Protein AF-A0A5R8YT07-F1 (afdb_monomer_lite)

Radius of gyration: 28.32 Å; chains: 1; bounding box: 44×46×81 Å

Structure (mmCIF, N/CA/C/O backbone):
data_AF-A0A5R8YT07-F1
#
_entry.id   AF-A0A5R8YT07-F1
#
loop_
_atom_site.group_PDB
_atom_site.id
_atom_site.type_symbol
_atom_site.label_atom_id
_atom_site.label_alt_id
_atom_site.label_comp_id
_atom_site.label_asym_id
_atom_site.label_entity_id
_atom_site.label_seq_id
_atom_site.pdbx_PDB_ins_code
_atom_site.Cartn_x
_atom_site.Cartn_y
_atom_site.Cartn_z
_atom_site.occupancy
_atom_site.B_iso_or_equiv
_atom_site.auth_seq_id
_atom_site.auth_comp_id
_atom_site.auth_asym_id
_atom_site.auth_atom_id
_atom_site.pdbx_PDB_model_num
ATOM 1 N N . MET A 1 1 ? 8.934 31.280 -68.433 1.00 45.97 1 MET A N 1
ATOM 2 C CA . MET A 1 1 ? 7.999 31.170 -67.292 1.00 45.97 1 MET A CA 1
ATOM 3 C C . MET A 1 1 ? 7.426 29.753 -67.247 1.00 45.97 1 MET A C 1
ATOM 5 O O . MET A 1 1 ? 6.704 29.442 -68.177 1.00 45.97 1 MET A O 1
ATOM 9 N N . ASN A 1 2 ? 7.764 28.898 -66.263 1.00 51.75 2 ASN A N 1
ATOM 10 C CA . ASN A 1 2 ? 6.905 27.753 -65.851 1.00 51.75 2 ASN A CA 1
ATOM 11 C C . ASN A 1 2 ? 7.348 27.011 -64.557 1.00 51.75 2 ASN A C 1
ATOM 13 O O . ASN A 1 2 ? 6.751 26.004 -64.194 1.00 51.75 2 ASN A O 1
ATOM 17 N N . SER A 1 3 ? 8.408 27.438 -63.862 1.00 53.28 3 SER A N 1
ATOM 18 C CA . SER A 1 3 ? 8.990 26.628 -62.773 1.00 53.28 3 SER A CA 1
ATOM 19 C C . SER A 1 3 ? 8.253 26.714 -61.428 1.00 53.28 3 SER A C 1
ATOM 21 O O . SER A 1 3 ? 8.504 25.879 -60.570 1.00 53.28 3 SER A O 1
ATOM 23 N N . SER A 1 4 ? 7.354 27.689 -61.240 1.00 55.44 4 SER A N 1
ATOM 24 C CA . SER A 1 4 ? 6.703 27.948 -59.942 1.00 55.44 4 SER A CA 1
ATOM 25 C C . SER A 1 4 ? 5.553 26.988 -59.614 1.00 55.44 4 SER A C 1
ATOM 27 O O . SER A 1 4 ? 5.303 26.728 -58.452 1.00 55.44 4 SER A O 1
ATOM 29 N N . ASN A 1 5 ? 4.873 26.420 -60.618 1.00 55.97 5 ASN A N 1
ATOM 30 C CA . ASN A 1 5 ? 3.691 25.572 -60.382 1.00 55.97 5 ASN A CA 1
ATOM 31 C C . ASN A 1 5 ? 4.044 24.108 -60.070 1.00 55.97 5 ASN A C 1
ATOM 33 O O . ASN A 1 5 ? 3.209 23.347 -59.586 1.00 55.97 5 ASN A O 1
ATOM 37 N N . LYS A 1 6 ? 5.272 23.688 -60.395 1.00 58.31 6 LYS A N 1
ATOM 38 C CA . LYS A 1 6 ? 5.718 22.301 -60.211 1.00 58.31 6 LYS A CA 1
ATOM 39 C C . LYS A 1 6 ? 6.023 22.015 -58.736 1.00 58.31 6 LYS A C 1
ATOM 41 O O . LYS A 1 6 ? 5.651 20.967 -58.235 1.00 58.31 6 LYS A O 1
ATOM 46 N N . THR A 1 7 ? 6.606 22.990 -58.039 1.00 61.03 7 THR A N 1
ATOM 47 C CA . THR A 1 7 ? 7.023 22.871 -56.635 1.00 61.03 7 THR A CA 1
ATOM 48 C C . THR A 1 7 ? 5.854 22.799 -55.660 1.00 61.03 7 THR A C 1
ATOM 50 O O . THR A 1 7 ? 5.921 22.030 -54.709 1.00 61.03 7 THR A O 1
ATOM 53 N N . ASP A 1 8 ? 4.780 23.553 -55.906 1.00 62.62 8 ASP A N 1
ATOM 54 C CA . ASP A 1 8 ? 3.597 23.551 -55.032 1.00 62.62 8 ASP A CA 1
ATOM 55 C C . ASP A 1 8 ? 2.818 22.234 -55.164 1.00 62.62 8 ASP A C 1
ATOM 57 O O . ASP A 1 8 ? 2.415 21.636 -54.171 1.00 62.62 8 ASP A O 1
ATOM 61 N N . THR A 1 9 ? 2.718 21.713 -56.391 1.00 70.44 9 THR A N 1
ATOM 62 C CA . THR A 1 9 ? 2.085 20.412 -56.665 1.00 70.44 9 THR A CA 1
ATOM 63 C C . THR A 1 9 ? 2.862 19.255 -56.022 1.00 70.44 9 THR A C 1
ATOM 65 O O . THR A 1 9 ? 2.264 18.315 -55.499 1.00 70.44 9 THR A O 1
ATOM 68 N N . ASP A 1 10 ? 4.196 19.325 -56.034 1.00 74.75 10 ASP A N 1
ATOM 69 C CA . ASP A 1 10 ? 5.058 18.323 -55.399 1.00 74.75 10 ASP A CA 1
ATOM 70 C C . ASP A 1 10 ? 4.960 18.383 -53.860 1.00 74.75 10 ASP A C 1
ATOM 72 O O . ASP A 1 10 ? 5.020 17.347 -53.192 1.00 74.75 10 ASP A O 1
ATOM 76 N N . LEU A 1 11 ? 4.751 19.579 -53.290 1.00 76.06 11 LEU A N 1
ATOM 77 C CA . LEU A 1 11 ? 4.548 19.773 -51.853 1.00 76.06 11 LEU A CA 1
ATOM 78 C C . LEU A 1 11 ? 3.216 19.171 -51.381 1.00 76.06 11 LEU A C 1
ATOM 80 O O . LEU A 1 11 ? 3.181 18.472 -50.366 1.00 76.06 11 LEU A O 1
ATOM 84 N N . ASP A 1 12 ? 2.144 19.381 -52.147 1.00 84.81 12 ASP A N 1
ATOM 85 C CA . ASP A 1 12 ? 0.824 18.808 -51.871 1.00 84.81 12 ASP A CA 1
ATOM 86 C C . ASP A 1 12 ? 0.831 17.280 -51.997 1.00 84.81 12 ASP A C 1
ATOM 88 O O . ASP A 1 12 ? 0.221 16.580 -51.184 1.00 84.81 12 ASP A O 1
ATOM 92 N N . ALA A 1 13 ? 1.567 16.741 -52.974 1.00 85.31 13 ALA A N 1
ATOM 93 C CA . ALA A 1 13 ? 1.725 15.301 -53.148 1.00 85.31 13 ALA A CA 1
ATOM 94 C C . ALA A 1 13 ? 2.452 14.652 -51.958 1.00 85.31 13 ALA A C 1
ATOM 96 O O . ALA A 1 13 ? 2.035 13.593 -51.481 1.00 85.31 13 ALA A O 1
ATOM 97 N N . GLU A 1 14 ? 3.503 15.289 -51.438 1.00 86.62 14 GLU A N 1
ATOM 98 C CA . GLU A 1 14 ? 4.238 14.774 -50.279 1.00 86.62 14 GLU A CA 1
ATOM 99 C C . GLU A 1 14 ? 3.435 14.924 -48.977 1.00 86.62 14 GLU A C 1
ATOM 101 O O . GLU A 1 14 ? 3.412 14.008 -48.152 1.00 86.62 14 GLU A O 1
ATOM 106 N N . ALA A 1 15 ? 2.697 16.027 -48.813 1.00 87.50 15 ALA A N 1
ATOM 107 C CA . ALA A 1 15 ? 1.775 16.208 -47.693 1.00 87.50 15 ALA A CA 1
ATOM 108 C C . ALA A 1 15 ? 0.657 15.152 -47.699 1.00 87.50 15 ALA A C 1
ATOM 110 O O . ALA A 1 15 ? 0.378 14.540 -46.664 1.00 87.50 15 ALA A O 1
ATOM 111 N N . ALA A 1 16 ? 0.065 14.877 -48.866 1.00 89.88 16 ALA A N 1
ATOM 112 C CA . ALA A 1 16 ? -0.943 13.835 -49.028 1.00 89.88 16 ALA A CA 1
ATOM 113 C C . ALA A 1 16 ? -0.370 12.448 -48.713 1.00 89.88 16 ALA A C 1
ATOM 115 O O . ALA A 1 16 ? -1.006 11.666 -48.007 1.00 89.88 16 ALA A O 1
ATOM 116 N N . ARG A 1 17 ? 0.855 12.154 -49.168 1.00 86.69 17 ARG A N 1
ATOM 117 C CA . ARG A 1 17 ? 1.517 10.874 -48.894 1.00 86.69 17 ARG A CA 1
ATOM 118 C C . ARG A 1 17 ? 1.801 10.680 -47.409 1.00 86.69 17 ARG A C 1
ATOM 120 O O . ARG A 1 17 ? 1.545 9.599 -46.886 1.00 86.69 17 ARG A O 1
ATOM 127 N N . ARG A 1 18 ? 2.235 11.736 -46.717 1.00 84.00 18 ARG A N 1
ATOM 128 C CA . ARG A 1 18 ? 2.430 11.730 -45.261 1.00 84.00 18 ARG A CA 1
ATOM 129 C C . ARG A 1 18 ? 1.119 11.532 -44.499 1.00 84.00 18 ARG A C 1
ATOM 131 O O . ARG A 1 18 ? 1.099 10.807 -43.510 1.00 84.00 18 ARG A O 1
ATOM 138 N N . ALA A 1 19 ? 0.032 12.154 -44.956 1.00 88.94 19 ALA A N 1
ATOM 139 C CA . ALA A 1 19 ? -1.288 11.973 -44.359 1.00 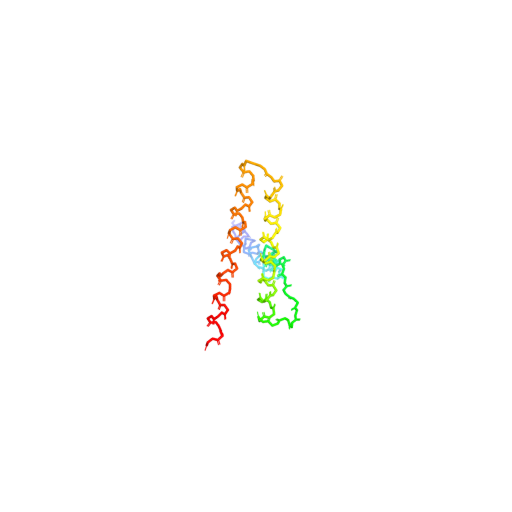88.94 19 ALA A CA 1
ATOM 140 C C . ALA A 1 19 ? -1.794 10.534 -44.544 1.00 88.94 19 ALA A C 1
ATOM 142 O O . ALA A 1 19 ? -2.246 9.913 -43.586 1.00 88.94 19 ALA A O 1
ATOM 143 N N . LEU A 1 20 ? -1.670 9.979 -45.753 1.00 87.4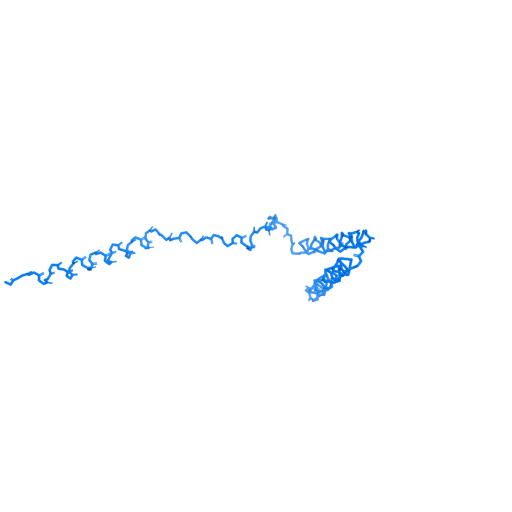4 20 LEU A N 1
ATOM 144 C CA . LEU A 1 20 ? -2.029 8.591 -46.048 1.00 87.44 20 LEU A CA 1
ATOM 145 C C . LEU A 1 20 ? -1.223 7.602 -45.204 1.00 87.44 20 LEU A C 1
ATOM 147 O O . LEU A 1 20 ? -1.818 6.698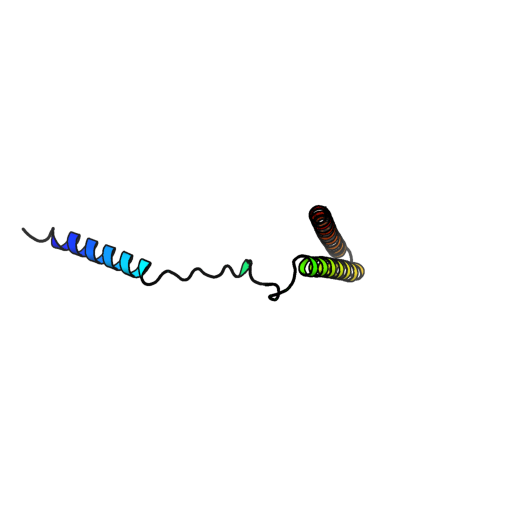 -44.630 1.00 87.44 20 LEU A O 1
ATOM 151 N N . ASP A 1 21 ? 0.090 7.792 -45.073 1.00 85.50 21 ASP A N 1
ATOM 152 C CA . ASP A 1 21 ? 0.936 6.926 -44.243 1.00 85.50 21 ASP A CA 1
ATOM 153 C C . ASP A 1 21 ? 0.516 6.967 -42.762 1.00 85.50 21 ASP A C 1
ATOM 155 O O . ASP A 1 21 ? 0.369 5.923 -42.131 1.00 85.50 21 ASP A O 1
ATOM 159 N N . TYR A 1 22 ? 0.190 8.156 -42.236 1.00 81.62 22 TYR A N 1
ATOM 160 C CA . TYR A 1 22 ? -0.303 8.322 -40.863 1.00 81.62 22 TYR A CA 1
ATOM 161 C C . TYR A 1 22 ? -1.641 7.609 -40.608 1.00 81.62 22 TYR A C 1
ATOM 163 O O . TYR A 1 22 ? -1.837 7.017 -39.547 1.00 81.62 22 TYR A O 1
ATOM 171 N N . TYR A 1 23 ? -2.570 7.660 -41.568 1.00 80.38 23 TYR A N 1
ATOM 172 C CA . TYR A 1 23 ? -3.888 7.033 -41.422 1.00 80.38 23 TYR A CA 1
ATOM 173 C C . TYR A 1 23 ? -3.892 5.533 -41.734 1.00 80.38 23 TYR A C 1
ATOM 175 O O . TYR A 1 23 ? -4.688 4.799 -41.149 1.00 80.38 23 TYR A O 1
ATOM 183 N N . LEU A 1 24 ? -3.035 5.070 -42.648 1.00 86.06 24 LEU A N 1
ATOM 184 C CA . LEU A 1 24 ? -2.969 3.665 -43.058 1.00 86.06 24 LEU A CA 1
ATOM 185 C C . LEU A 1 24 ? -2.082 2.819 -42.135 1.00 86.06 24 LEU A C 1
ATOM 187 O O . LEU A 1 24 ? -2.348 1.629 -41.991 1.00 86.06 24 LEU A O 1
ATOM 191 N N . ASN A 1 25 ? -1.088 3.423 -41.477 1.00 80.06 25 ASN A N 1
ATOM 192 C CA . ASN A 1 25 ? -0.243 2.785 -40.469 1.00 80.06 25 ASN A CA 1
ATOM 193 C C . ASN A 1 25 ? -0.287 3.598 -39.165 1.00 80.06 25 ASN A C 1
ATOM 195 O O . ASN A 1 25 ? 0.674 4.307 -38.851 1.00 80.06 25 ASN A O 1
ATOM 199 N N . PRO A 1 26 ? -1.381 3.516 -38.383 1.00 76.38 26 PRO A N 1
ATOM 200 C CA . PRO A 1 26 ? -1.428 4.200 -37.102 1.00 76.38 26 PRO A CA 1
ATOM 201 C C . PRO A 1 26 ? -0.270 3.705 -36.237 1.00 76.38 26 PRO A C 1
ATOM 203 O O . PRO A 1 26 ? -0.083 2.496 -36.075 1.00 76.38 26 PRO A O 1
ATOM 206 N N . THR A 1 27 ? 0.511 4.637 -35.682 1.00 73.69 27 THR A N 1
ATOM 207 C CA . THR A 1 27 ? 1.565 4.301 -34.725 1.00 73.69 27 THR A CA 1
ATOM 208 C C . THR A 1 27 ? 0.922 3.452 -33.633 1.00 73.69 27 THR A C 1
ATOM 210 O O . THR A 1 27 ? -0.018 3.939 -32.991 1.00 73.69 27 THR A O 1
ATOM 213 N N . PRO A 1 28 ? 1.344 2.189 -33.440 1.00 70.88 28 PRO A N 1
ATOM 214 C CA . PRO A 1 28 ? 0.708 1.328 -32.461 1.00 70.88 28 PRO A CA 1
ATOM 215 C C . PRO A 1 28 ? 0.778 2.047 -31.123 1.00 70.88 28 PRO A C 1
ATOM 217 O O . PRO A 1 28 ? 1.858 2.465 -30.697 1.00 70.88 28 PRO A O 1
ATOM 220 N N . THR A 1 29 ? -0.380 2.259 -30.497 1.00 67.19 29 THR A N 1
ATOM 221 C CA . THR A 1 29 ? -0.430 2.812 -29.149 1.00 67.19 29 THR A CA 1
ATOM 222 C C . THR A 1 29 ? 0.413 1.879 -28.304 1.00 67.19 29 THR A C 1
ATOM 224 O O . THR A 1 29 ? 0.082 0.699 -28.180 1.00 67.19 29 THR A O 1
ATOM 227 N N . THR A 1 30 ? 1.549 2.364 -27.806 1.00 65.31 30 THR A N 1
ATOM 228 C CA . THR A 1 30 ? 2.366 1.570 -26.902 1.00 65.31 30 THR A CA 1
ATOM 229 C C . THR A 1 30 ? 1.449 1.206 -25.743 1.00 65.31 30 THR A C 1
ATOM 231 O O . THR A 1 30 ? 0.917 2.117 -25.097 1.00 65.31 30 THR A O 1
ATOM 234 N N . PRO A 1 31 ? 1.161 -0.092 -25.511 1.00 62.41 31 PRO A N 1
ATOM 235 C CA . PRO A 1 31 ? 0.381 -0.465 -24.349 1.00 62.41 31 PRO A CA 1
ATOM 236 C C . PRO A 1 31 ? 1.098 0.155 -23.161 1.00 62.41 31 PRO A C 1
ATOM 238 O O . PRO A 1 31 ? 2.325 0.077 -23.064 1.00 62.41 31 PRO A O 1
ATOM 241 N N . ASN A 1 32 ? 0.356 0.873 -22.326 1.00 62.91 32 ASN A N 1
ATOM 242 C CA . ASN A 1 32 ? 0.935 1.522 -21.168 1.00 62.91 32 ASN A CA 1
ATOM 243 C C . ASN A 1 32 ? 1.317 0.420 -20.163 1.00 62.91 32 ASN A C 1
ATOM 245 O O . ASN A 1 32 ? 0.531 0.021 -19.301 1.00 62.91 32 ASN A O 1
ATOM 249 N N . LEU A 1 33 ? 2.505 -0.153 -20.370 1.00 56.31 33 LEU A N 1
ATOM 250 C CA . LEU A 1 33 ? 3.026 -1.296 -19.627 1.00 56.31 33 LEU A CA 1
ATOM 251 C C . LEU A 1 33 ? 3.199 -0.952 -18.145 1.00 56.31 33 LEU A C 1
ATOM 253 O O . LEU A 1 33 ? 3.049 -1.841 -17.315 1.00 56.31 33 LEU A O 1
ATOM 257 N N . GLU A 1 34 ? 3.402 0.327 -17.812 1.00 57.03 34 GLU A N 1
ATOM 258 C CA . GLU A 1 34 ? 3.528 0.819 -16.433 1.00 57.03 34 GLU A CA 1
ATOM 259 C C . GLU A 1 34 ? 2.276 0.520 -15.589 1.00 57.03 34 GLU A C 1
ATOM 261 O O . GLU A 1 34 ? 2.378 0.263 -14.393 1.00 57.03 34 GLU A O 1
ATOM 266 N N . HIS A 1 35 ? 1.086 0.476 -16.202 1.00 52.78 35 HIS A N 1
ATOM 267 C CA . HIS A 1 35 ? -0.170 0.197 -15.491 1.00 52.78 35 HIS A CA 1
ATOM 268 C C . HIS A 1 35 ? -0.637 -1.263 -15.588 1.00 52.78 35 HIS A C 1
ATOM 270 O O . HIS A 1 35 ? -1.626 -1.626 -14.954 1.00 52.78 35 HIS A O 1
ATOM 276 N N . THR A 1 36 ? 0.057 -2.110 -16.357 1.00 54.69 36 THR A N 1
ATOM 277 C CA . THR A 1 36 ? -0.423 -3.458 -16.726 1.00 54.69 36 THR A CA 1
ATOM 278 C C . THR A 1 36 ? 0.465 -4.581 -16.180 1.00 54.69 36 THR A C 1
ATOM 280 O O . THR A 1 36 ? 0.379 -5.719 -16.628 1.00 54.69 36 THR A O 1
ATOM 283 N N . LEU A 1 37 ? 1.342 -4.307 -15.210 1.00 56.59 37 LEU A N 1
ATOM 284 C CA . LEU A 1 37 ? 2.240 -5.345 -14.682 1.00 56.59 37 LEU A CA 1
ATOM 285 C C . LEU A 1 37 ? 1.509 -6.419 -13.857 1.00 56.59 37 LEU A C 1
ATOM 287 O O . LEU A 1 37 ? 2.049 -7.505 -13.656 1.00 56.59 37 LEU A O 1
ATOM 291 N N . TRP A 1 38 ? 0.278 -6.155 -13.410 1.00 65.50 38 TRP A N 1
ATOM 292 C CA . TRP A 1 38 ? -0.527 -7.128 -12.678 1.00 65.50 38 TRP A CA 1
ATOM 293 C C . TRP A 1 38 ? -1.995 -7.052 -13.098 1.00 65.50 38 TRP A C 1
ATOM 295 O O . TRP A 1 38 ? -2.767 -6.234 -12.598 1.00 65.50 38 TRP A O 1
ATOM 305 N N . THR A 1 39 ? -2.387 -7.895 -14.051 1.00 70.25 39 THR A N 1
ATOM 306 C CA . THR A 1 39 ? -3.794 -8.097 -14.398 1.00 70.25 39 THR A CA 1
ATOM 307 C C . THR A 1 39 ? -4.374 -9.210 -13.532 1.00 70.25 39 THR A C 1
ATOM 309 O O . THR A 1 39 ? -3.777 -10.277 -13.371 1.00 70.25 39 THR A O 1
ATOM 312 N N . LEU A 1 40 ? -5.548 -8.966 -12.942 1.00 77.88 40 LEU A N 1
ATOM 313 C CA . LEU A 1 40 ? -6.278 -10.029 -12.260 1.00 77.88 40 LEU A CA 1
ATOM 314 C C . LEU A 1 40 ? -6.690 -11.100 -13.268 1.00 77.88 40 LEU A C 1
ATOM 316 O O . LEU A 1 40 ? -7.049 -10.795 -14.405 1.00 77.88 40 LEU A O 1
ATOM 320 N N . ARG A 1 41 ? -6.682 -12.361 -12.825 1.00 83.88 41 ARG A N 1
ATOM 321 C CA . ARG A 1 41 ? -7.234 -13.463 -13.613 1.00 83.88 41 ARG A CA 1
ATOM 322 C C . ARG A 1 41 ? -8.700 -13.170 -13.950 1.00 83.88 41 ARG A C 1
ATOM 324 O O . ARG A 1 41 ? -9.465 -12.727 -13.093 1.00 83.88 41 ARG A O 1
ATOM 331 N N . GLU A 1 42 ? -9.092 -13.490 -15.179 1.00 78.88 42 GLU A N 1
ATOM 332 C CA . GLU A 1 42 ? -10.491 -13.447 -15.598 1.00 78.88 42 GLU A CA 1
ATOM 333 C C . GLU A 1 42 ? -11.380 -14.276 -14.654 1.00 78.88 42 GLU A C 1
ATOM 335 O O . GLU A 1 42 ? -11.020 -15.375 -14.228 1.00 78.88 42 GLU A O 1
ATOM 340 N N . GLY A 1 43 ? -12.543 -13.728 -14.298 1.00 82.12 43 GLY A N 1
ATOM 341 C CA . GLY A 1 43 ? -13.491 -14.369 -13.382 1.00 82.12 43 GLY A CA 1
ATOM 342 C C . GLY A 1 43 ? -13.227 -14.139 -11.889 1.00 82.12 43 GLY A C 1
ATOM 343 O O . GLY A 1 43 ? -14.010 -14.616 -11.070 1.00 82.12 43 GLY A O 1
ATOM 344 N N . VAL A 1 44 ? -12.181 -13.394 -11.506 1.00 86.50 44 VAL A N 1
ATOM 345 C CA . VAL A 1 44 ? -12.019 -12.945 -10.114 1.00 86.50 44 VAL A CA 1
ATOM 346 C C . VAL A 1 44 ? -13.028 -11.838 -9.817 1.00 86.50 44 VAL A C 1
ATOM 348 O O . VAL A 1 44 ? -13.049 -10.7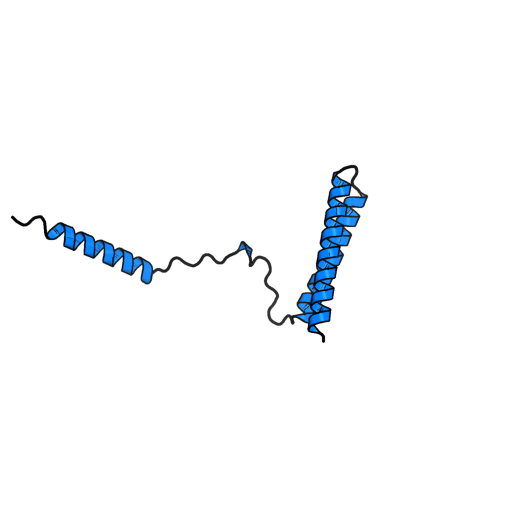95 -10.469 1.00 86.50 44 VAL A O 1
ATOM 351 N N . THR A 1 45 ? -13.871 -12.064 -8.812 1.00 90.00 45 THR A N 1
ATOM 352 C CA . THR A 1 45 ? -14.845 -11.065 -8.357 1.00 90.00 45 THR A CA 1
ATOM 353 C C . THR A 1 45 ? -14.156 -9.901 -7.644 1.00 90.00 45 THR A C 1
ATOM 355 O O . THR A 1 45 ? -13.070 -10.052 -7.079 1.00 90.00 45 THR A O 1
ATOM 358 N N . HIS A 1 46 ? -14.811 -8.737 -7.593 1.00 87.81 46 HIS A N 1
ATOM 359 C CA . HIS A 1 46 ? -14.298 -7.583 -6.847 1.00 87.81 46 HIS A CA 1
ATOM 360 C C . HIS A 1 46 ? -14.040 -7.894 -5.369 1.00 87.81 46 HIS A C 1
ATOM 362 O O . HIS A 1 46 ? -13.062 -7.401 -4.818 1.00 87.81 46 HIS A O 1
ATOM 368 N N . GLN A 1 47 ? -14.870 -8.733 -4.745 1.00 90.06 47 GLN A N 1
ATOM 369 C CA . GLN A 1 47 ? -14.681 -9.156 -3.358 1.00 90.06 47 GLN A CA 1
ATOM 370 C C . GLN A 1 47 ? -13.408 -9.997 -3.193 1.00 90.06 47 GLN A C 1
ATOM 372 O O . GLN A 1 47 ? -12.566 -9.679 -2.360 1.00 90.06 47 GLN A O 1
ATOM 377 N N . GLN A 1 48 ? -13.208 -11.007 -4.046 1.00 90.56 48 GLN A N 1
ATOM 378 C CA . GLN A 1 48 ? -12.006 -11.849 -4.014 1.00 90.56 48 GLN A CA 1
ATOM 379 C C . GLN A 1 48 ? -10.726 -11.055 -4.299 1.00 90.56 48 GLN A C 1
ATOM 381 O O . GLN A 1 48 ? -9.703 -11.275 -3.652 1.00 90.56 48 GLN A O 1
ATOM 386 N N . ALA A 1 49 ? -10.783 -10.117 -5.250 1.00 90.88 49 ALA A N 1
ATOM 387 C CA . ALA A 1 49 ? -9.687 -9.194 -5.532 1.00 90.88 49 ALA A CA 1
ATOM 388 C C . ALA A 1 49 ? -9.289 -8.403 -4.279 1.00 90.88 49 ALA A C 1
ATOM 390 O O . ALA A 1 49 ? -8.108 -8.190 -4.006 1.00 90.88 49 ALA A O 1
ATOM 391 N N . ASN A 1 50 ? -10.292 -7.997 -3.508 1.00 91.12 50 ASN A N 1
ATOM 392 C CA . ASN A 1 50 ? -10.118 -7.230 -2.293 1.00 91.12 50 ASN A CA 1
ATOM 393 C C . ASN A 1 50 ? -9.502 -8.025 -1.155 1.00 91.12 50 ASN A C 1
ATOM 395 O O . ASN A 1 50 ? -8.512 -7.601 -0.565 1.00 91.12 50 ASN A O 1
ATOM 399 N N . ASP A 1 51 ? -10.067 -9.200 -0.886 1.00 92.12 51 ASP A N 1
ATOM 400 C CA . ASP A 1 51 ? -9.569 -10.108 0.141 1.00 92.12 51 ASP A CA 1
ATOM 401 C C . ASP A 1 51 ? -8.100 -10.453 -0.135 1.00 92.12 51 ASP A C 1
ATOM 403 O O . ASP A 1 51 ? -7.262 -10.438 0.772 1.00 92.12 51 ASP A O 1
ATOM 407 N N . HIS A 1 52 ? -7.758 -10.660 -1.413 1.00 92.88 52 HIS A N 1
ATOM 408 C CA . HIS A 1 52 ? -6.385 -10.897 -1.835 1.00 92.88 52 HIS A CA 1
ATOM 409 C C . HIS A 1 52 ? -5.477 -9.678 -1.626 1.00 92.88 52 HIS A C 1
ATOM 411 O O . HIS A 1 52 ? -4.371 -9.822 -1.105 1.00 92.88 52 HIS A O 1
ATOM 417 N N . ALA A 1 53 ? -5.936 -8.471 -1.969 1.00 93.81 53 ALA A N 1
ATOM 418 C CA . ALA A 1 53 ? -5.182 -7.243 -1.728 1.00 93.81 53 ALA A CA 1
ATOM 419 C C . ALA A 1 53 ? -4.929 -7.012 -0.226 1.00 93.81 53 ALA A C 1
ATOM 421 O O . ALA A 1 53 ? -3.807 -6.696 0.172 1.00 93.81 53 ALA A O 1
ATOM 422 N N . LEU A 1 54 ? -5.929 -7.237 0.630 1.00 95.44 54 LEU A N 1
ATOM 423 C CA . LEU A 1 54 ? -5.784 -7.133 2.084 1.00 95.44 54 LEU A CA 1
ATOM 424 C C . LEU A 1 54 ? -4.796 -8.161 2.639 1.00 95.44 54 LEU A C 1
ATOM 426 O O . LEU A 1 54 ? -3.967 -7.822 3.490 1.00 95.44 54 LEU A O 1
ATOM 430 N N . GLN A 1 55 ? -4.848 -9.400 2.148 1.00 95.94 55 GLN A N 1
ATOM 431 C CA . GLN A 1 55 ? -3.880 -10.433 2.505 1.00 95.94 55 GLN A CA 1
ATOM 432 C C . GLN A 1 55 ? -2.463 -10.038 2.076 1.00 95.94 55 GLN A C 1
ATOM 434 O O . GLN A 1 55 ? -1.536 -10.140 2.879 1.00 95.94 55 GLN A O 1
ATOM 439 N N . LEU A 1 56 ? -2.295 -9.529 0.853 1.00 96.12 56 LEU A N 1
ATOM 440 C CA . LEU A 1 56 ? -1.003 -9.080 0.341 1.00 96.12 56 LEU A CA 1
ATOM 441 C C . LEU A 1 56 ? -0.425 -7.942 1.191 1.00 96.12 56 LEU A C 1
ATOM 443 O O . LEU A 1 56 ? 0.744 -7.992 1.569 1.00 96.12 56 LEU A O 1
ATOM 447 N N . LEU A 1 57 ? -1.247 -6.958 1.565 1.00 97.75 57 LEU A N 1
ATOM 448 C CA . LEU A 1 57 ? -0.835 -5.862 2.445 1.00 97.75 57 LEU A CA 1
ATOM 449 C C . LEU A 1 57 ? -0.457 -6.364 3.848 1.00 97.75 57 LEU A C 1
ATOM 451 O O . LEU A 1 57 ? 0.511 -5.882 4.433 1.00 97.75 57 LEU A O 1
ATOM 455 N N . ARG A 1 58 ? -1.162 -7.365 4.396 1.00 97.19 58 ARG A N 1
ATOM 456 C CA . ARG A 1 58 ? -0.768 -8.015 5.663 1.00 97.19 58 ARG A CA 1
ATOM 457 C C . ARG A 1 58 ? 0.595 -8.693 5.550 1.00 97.19 58 ARG A C 1
ATOM 459 O O . ARG A 1 58 ? 1.434 -8.490 6.425 1.00 97.19 58 ARG A O 1
ATOM 466 N N . CYS A 1 59 ? 0.824 -9.452 4.480 1.00 98.06 59 CYS A N 1
ATOM 467 C CA . CYS A 1 59 ? 2.112 -10.090 4.222 1.00 98.06 59 CYS A CA 1
ATOM 468 C C . CYS A 1 59 ? 3.228 -9.049 4.086 1.00 98.06 59 CYS A C 1
ATOM 470 O O . CYS A 1 59 ? 4.248 -9.173 4.754 1.00 98.06 59 CYS A O 1
ATOM 472 N N . ALA A 1 60 ? 3.013 -7.984 3.312 1.00 98.31 60 ALA A N 1
ATOM 473 C CA . ALA A 1 60 ? 3.992 -6.916 3.131 1.00 98.31 60 ALA A CA 1
ATOM 474 C C . ALA A 1 60 ? 4.341 -6.210 4.454 1.00 98.31 60 ALA A C 1
ATOM 476 O O . ALA A 1 60 ? 5.514 -5.958 4.728 1.00 98.31 60 ALA A O 1
ATOM 477 N N . ALA A 1 61 ? 3.347 -5.943 5.310 1.00 98.19 61 ALA A N 1
ATOM 478 C CA . ALA A 1 61 ? 3.581 -5.373 6.634 1.00 98.19 61 ALA A CA 1
ATOM 479 C C . ALA A 1 61 ? 4.409 -6.317 7.522 1.00 98.19 61 ALA A C 1
ATOM 481 O O . ALA A 1 61 ? 5.351 -5.867 8.172 1.00 98.19 61 ALA A O 1
ATOM 482 N N . ALA A 1 62 ? 4.102 -7.618 7.519 1.00 98.12 62 ALA A N 1
ATOM 483 C CA . ALA A 1 62 ? 4.874 -8.619 8.254 1.00 98.12 62 ALA A CA 1
ATOM 484 C C . ALA A 1 62 ? 6.317 -8.727 7.734 1.00 98.12 62 ALA A C 1
ATOM 486 O O . ALA A 1 62 ? 7.247 -8.769 8.531 1.00 98.12 62 ALA A O 1
ATOM 487 N N . THR A 1 63 ? 6.527 -8.687 6.415 1.00 98.25 63 THR A N 1
ATOM 488 C CA . THR A 1 63 ? 7.867 -8.668 5.813 1.00 98.25 63 THR A CA 1
ATOM 489 C C . THR A 1 63 ? 8.644 -7.414 6.205 1.00 98.25 63 THR A C 1
ATOM 491 O O . THR A 1 63 ? 9.814 -7.517 6.566 1.00 98.25 63 THR A O 1
ATOM 494 N N . ALA A 1 64 ? 8.017 -6.234 6.184 1.00 98.06 64 ALA A N 1
ATOM 495 C CA . ALA A 1 64 ? 8.658 -4.993 6.618 1.00 98.06 64 ALA A CA 1
ATOM 496 C C . ALA A 1 64 ? 9.010 -5.030 8.115 1.00 98.06 64 ALA A C 1
ATOM 498 O O . ALA A 1 64 ? 10.101 -4.611 8.498 1.00 98.06 64 ALA A O 1
ATOM 499 N N . HIS A 1 65 ? 8.124 -5.588 8.946 1.00 97.88 65 HIS A N 1
ATOM 500 C CA . HIS A 1 65 ? 8.382 -5.811 10.366 1.00 97.88 65 HIS A CA 1
ATOM 501 C C . HIS A 1 65 ? 9.591 -6.723 10.579 1.00 97.88 65 HIS A C 1
ATOM 503 O O . HIS A 1 65 ? 10.558 -6.307 11.210 1.00 97.88 65 HIS A O 1
ATOM 509 N N . GLU A 1 66 ? 9.552 -7.926 10.005 1.00 98.00 66 GLU A N 1
ATOM 510 C CA . GLU A 1 66 ? 10.599 -8.941 10.132 1.00 98.00 66 GLU A CA 1
ATOM 511 C C . GLU A 1 66 ? 11.931 -8.456 9.558 1.00 98.00 66 GLU A C 1
ATOM 513 O O . GLU A 1 66 ? 12.995 -8.732 10.097 1.00 98.00 66 GLU A O 1
ATOM 518 N N . THR A 1 67 ? 11.910 -7.667 8.487 1.00 97.12 67 THR A N 1
ATOM 519 C CA . THR A 1 67 ? 13.150 -7.071 7.981 1.00 97.12 67 THR A CA 1
ATOM 520 C C . THR A 1 67 ? 13.665 -5.999 8.942 1.00 97.12 67 THR A C 1
ATOM 522 O O . THR A 1 67 ? 14.855 -5.947 9.236 1.00 97.12 67 THR A O 1
ATOM 525 N N . GLY A 1 68 ? 12.778 -5.154 9.476 1.00 96.94 68 GLY A N 1
ATOM 526 C CA . GLY A 1 68 ? 13.129 -4.100 10.426 1.00 96.94 68 GLY A CA 1
ATOM 527 C C . GLY A 1 68 ? 13.662 -4.620 11.765 1.00 96.94 68 GLY A C 1
ATOM 528 O O . GLY A 1 68 ? 14.530 -3.977 12.353 1.00 96.94 68 GLY A O 1
ATOM 529 N N . THR A 1 69 ? 13.196 -5.777 12.245 1.00 96.12 69 THR A N 1
ATOM 530 C CA . THR A 1 69 ? 13.656 -6.381 13.512 1.00 96.12 69 THR A CA 1
ATOM 531 C C . THR A 1 69 ? 15.133 -6.775 13.472 1.00 96.12 69 THR A C 1
ATOM 533 O O . THR A 1 69 ? 15.799 -6.704 14.503 1.00 96.12 69 THR A O 1
ATOM 536 N N . HIS A 1 70 ? 15.662 -7.107 12.291 1.00 93.62 70 HIS A N 1
ATOM 537 C CA . HIS A 1 70 ? 17.063 -7.484 12.076 1.00 93.62 70 HIS A CA 1
ATOM 538 C C . HIS A 1 70 ? 17.984 -6.299 11.734 1.00 93.62 70 HIS A C 1
ATOM 540 O O . HIS A 1 70 ? 19.193 -6.477 11.584 1.00 93.62 70 HIS A O 1
ATOM 546 N N . LEU A 1 71 ? 17.435 -5.088 11.606 1.00 96.69 71 LEU A N 1
ATOM 547 C CA . LEU A 1 71 ? 18.172 -3.876 11.247 1.00 96.69 71 LEU A CA 1
ATOM 548 C C . LEU A 1 71 ? 18.422 -2.974 12.463 1.00 96.69 71 LEU A C 1
ATOM 550 O O . LEU A 1 71 ? 17.803 -3.106 13.518 1.00 96.69 71 LEU A O 1
ATOM 554 N N . GLN A 1 72 ? 19.333 -2.013 12.308 1.00 95.75 72 GLN A N 1
ATOM 555 C CA . GLN A 1 72 ? 19.663 -1.018 13.331 1.00 95.75 72 GLN A CA 1
ATOM 556 C C . GLN A 1 72 ? 19.702 0.391 12.733 1.00 95.75 72 GLN A C 1
ATOM 558 O O . GLN A 1 72 ? 19.810 0.559 11.516 1.00 95.75 72 GLN A O 1
ATOM 563 N N . GLY A 1 73 ? 19.615 1.402 13.601 1.00 95.62 73 GLY A N 1
ATOM 564 C CA . GLY A 1 73 ? 19.668 2.810 13.208 1.00 95.62 73 GLY A CA 1
ATOM 565 C C . GLY A 1 73 ? 18.547 3.215 12.247 1.00 95.62 73 GLY A C 1
ATOM 566 O O . GLY A 1 73 ? 17.438 2.682 12.292 1.00 95.62 73 GLY A O 1
ATOM 567 N N . THR A 1 74 ? 18.859 4.147 11.351 1.00 97.25 74 THR A N 1
ATOM 568 C CA . THR A 1 74 ? 17.895 4.773 10.433 1.00 97.25 74 THR A CA 1
ATOM 569 C C . THR A 1 74 ? 17.218 3.779 9.487 1.00 97.25 74 THR A C 1
ATOM 571 O O . THR A 1 74 ? 16.039 3.928 9.178 1.00 97.25 74 THR A O 1
ATOM 574 N N . THR A 1 75 ? 17.900 2.712 9.062 1.00 96.69 75 THR A N 1
ATOM 575 C CA . THR A 1 75 ? 17.308 1.704 8.165 1.00 96.69 75 THR A CA 1
ATOM 576 C C . THR A 1 75 ? 16.156 0.948 8.833 1.00 96.69 75 THR A C 1
ATOM 578 O O . THR A 1 75 ? 15.160 0.633 8.180 1.00 96.69 75 THR A O 1
ATOM 581 N N . ARG A 1 76 ? 16.240 0.695 10.148 1.00 97.81 76 ARG A N 1
ATOM 582 C CA . ARG A 1 76 ? 15.132 0.106 10.916 1.00 97.81 76 ARG A CA 1
ATOM 583 C C . ARG A 1 76 ? 13.939 1.056 10.988 1.00 97.81 76 ARG A C 1
ATOM 585 O O . ARG A 1 76 ? 12.804 0.619 10.814 1.00 97.81 76 ARG A O 1
ATOM 592 N N . GLU A 1 77 ? 14.195 2.342 11.214 1.00 97.88 77 GLU A N 1
ATOM 593 C CA . GLU A 1 77 ? 13.148 3.369 11.248 1.00 97.88 77 GLU A CA 1
ATOM 594 C C . GLU A 1 77 ? 12.411 3.451 9.907 1.00 97.88 77 GLU A C 1
ATOM 596 O O . GLU A 1 77 ? 11.181 3.462 9.887 1.00 97.88 77 GLU A O 1
ATOM 601 N N . VAL A 1 78 ? 13.140 3.398 8.786 1.00 98.12 78 VAL A N 1
ATOM 602 C CA . VAL A 1 78 ? 12.554 3.367 7.436 1.00 98.12 78 VAL A CA 1
ATOM 603 C C . VAL A 1 78 ? 11.676 2.130 7.230 1.00 98.12 78 VAL A C 1
ATOM 605 O O . VAL A 1 78 ? 10.562 2.263 6.723 1.00 98.12 78 VAL A O 1
ATOM 608 N N . MET A 1 79 ? 12.112 0.939 7.657 1.00 98.25 79 MET A N 1
ATOM 609 C CA . MET A 1 79 ? 11.290 -0.274 7.527 1.00 98.25 79 MET A CA 1
ATOM 610 C C . MET A 1 79 ? 10.008 -0.213 8.361 1.00 98.25 79 MET A C 1
ATOM 612 O O . MET A 1 79 ? 8.949 -0.656 7.913 1.00 98.25 79 MET A O 1
ATOM 616 N N . PHE A 1 80 ? 10.058 0.384 9.551 1.00 97.94 80 PHE A N 1
ATOM 617 C CA . PHE A 1 80 ? 8.857 0.581 10.362 1.00 97.94 80 PHE A CA 1
ATOM 618 C C . PHE A 1 80 ? 7.944 1.681 9.815 1.00 97.94 80 PHE A C 1
ATOM 620 O O . PHE A 1 80 ? 6.724 1.520 9.858 1.00 97.94 80 PHE A O 1
ATOM 627 N N . ALA A 1 81 ? 8.497 2.743 9.226 1.00 98.38 81 ALA A N 1
ATOM 628 C CA . ALA A 1 81 ? 7.714 3.733 8.493 1.00 98.38 8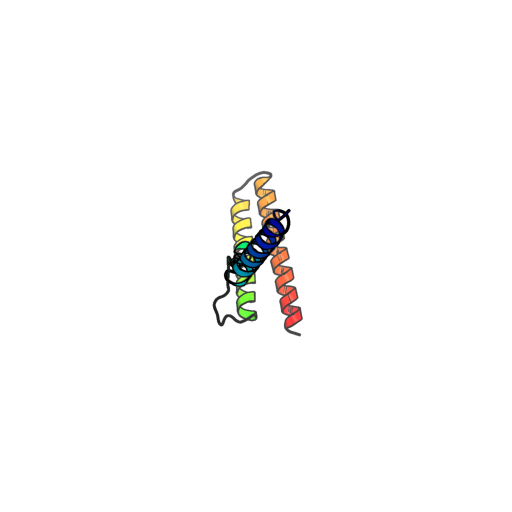1 ALA A CA 1
ATOM 629 C C . ALA A 1 81 ? 7.008 3.099 7.282 1.00 98.38 81 ALA A C 1
ATOM 631 O O . ALA A 1 81 ? 5.818 3.331 7.068 1.00 98.38 81 ALA A O 1
ATOM 632 N N . LEU A 1 82 ? 7.696 2.227 6.538 1.00 98.38 82 LEU A N 1
ATOM 633 C CA . LEU A 1 82 ? 7.107 1.449 5.448 1.00 98.38 82 LEU A CA 1
ATOM 634 C C . LEU A 1 82 ? 5.968 0.551 5.944 1.00 98.38 82 LEU A C 1
ATOM 636 O O . LEU A 1 82 ? 4.869 0.594 5.393 1.00 98.38 82 LEU A O 1
ATOM 640 N N . MET A 1 83 ? 6.194 -0.213 7.016 1.00 98.19 83 MET A N 1
ATOM 641 C CA . MET A 1 83 ? 5.156 -1.036 7.645 1.00 98.19 83 MET A CA 1
ATOM 642 C C . MET A 1 83 ? 3.931 -0.195 8.037 1.00 98.19 83 MET A C 1
ATOM 644 O O . MET A 1 83 ? 2.792 -0.618 7.835 1.00 98.19 83 MET A O 1
ATOM 648 N N . HIS A 1 84 ? 4.150 1.002 8.584 1.00 98.25 84 HIS A N 1
ATOM 649 C CA . HIS A 1 84 ? 3.073 1.919 8.936 1.00 98.25 84 HIS A CA 1
ATOM 650 C C . HIS A 1 84 ? 2.278 2.375 7.703 1.00 98.25 84 HIS A C 1
ATOM 652 O O . HIS A 1 84 ? 1.052 2.273 7.710 1.00 98.25 84 HIS A O 1
ATOM 658 N N . MET A 1 85 ? 2.950 2.782 6.620 1.00 98.62 85 MET A N 1
ATOM 659 C CA . MET A 1 85 ? 2.292 3.142 5.355 1.00 98.62 85 MET A CA 1
ATOM 660 C C . MET A 1 85 ? 1.462 1.989 4.778 1.00 98.62 85 MET A C 1
ATOM 662 O O . MET A 1 85 ? 0.329 2.202 4.349 1.00 98.62 85 MET A O 1
ATOM 666 N N . ILE A 1 86 ? 1.975 0.757 4.835 1.00 98.44 86 ILE A N 1
ATOM 667 C CA . ILE A 1 86 ? 1.249 -0.439 4.382 1.00 98.44 86 ILE A CA 1
ATOM 668 C C . ILE A 1 86 ? -0.009 -0.673 5.233 1.00 98.44 86 ILE A C 1
ATOM 670 O O . ILE A 1 86 ? -1.080 -0.955 4.694 1.00 98.44 86 ILE A O 1
ATOM 674 N N . ASN A 1 87 ?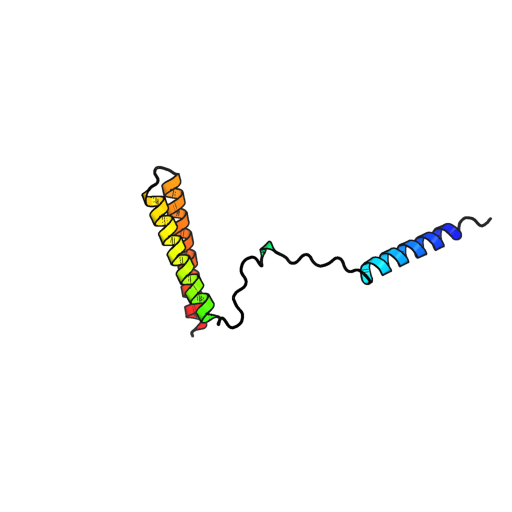 0.089 -0.524 6.557 1.00 98.12 87 ASN A N 1
ATOM 675 C CA . ASN A 1 87 ? -1.067 -0.659 7.445 1.00 98.12 87 ASN A CA 1
ATOM 676 C C . ASN A 1 87 ? -2.122 0.431 7.194 1.00 98.12 87 ASN A C 1
ATOM 678 O O . ASN A 1 87 ? -3.313 0.124 7.222 1.00 98.12 87 ASN A O 1
ATOM 682 N N . MET A 1 88 ? -1.712 1.670 6.899 1.00 98.31 88 MET A N 1
ATOM 683 C CA . MET A 1 88 ? -2.643 2.735 6.508 1.00 98.31 88 MET A CA 1
ATOM 684 C C . MET A 1 88 ? -3.359 2.409 5.195 1.00 98.31 88 MET A C 1
ATOM 686 O O . MET A 1 88 ? -4.580 2.520 5.124 1.00 98.31 88 MET A O 1
ATOM 690 N N . ALA A 1 89 ? -2.627 1.946 4.176 1.00 98.00 89 ALA A N 1
ATOM 691 C CA . ALA A 1 89 ? -3.226 1.524 2.910 1.00 98.00 89 ALA A CA 1
ATOM 692 C C . ALA A 1 89 ? -4.254 0.399 3.117 1.00 98.00 89 ALA A C 1
ATOM 694 O O . ALA A 1 89 ? -5.333 0.427 2.525 1.00 98.00 89 ALA A O 1
ATOM 695 N N . ARG A 1 90 ? -3.952 -0.555 4.008 1.00 96.69 90 ARG A N 1
ATOM 696 C CA . ARG A 1 90 ? -4.883 -1.627 4.373 1.00 96.69 90 ARG A CA 1
ATOM 697 C C . ARG A 1 90 ? -6.157 -1.082 5.016 1.00 96.69 90 ARG A C 1
ATOM 699 O O . ARG A 1 90 ? -7.238 -1.464 4.588 1.00 96.69 90 ARG A O 1
ATOM 706 N N . ALA A 1 91 ? -6.034 -0.172 5.982 1.00 96.88 91 ALA A N 1
ATOM 707 C CA . ALA A 1 91 ? -7.183 0.426 6.663 1.00 96.88 91 ALA A CA 1
ATOM 708 C C . ALA A 1 91 ? -8.088 1.218 5.701 1.00 96.88 91 ALA A C 1
ATOM 710 O O . ALA A 1 91 ? -9.309 1.098 5.763 1.00 96.88 91 ALA A O 1
ATOM 711 N N . LEU A 1 92 ? -7.499 1.975 4.768 1.00 96.44 92 LEU A N 1
ATOM 712 C CA . LEU A 1 92 ? -8.249 2.695 3.733 1.00 96.44 92 LEU A CA 1
ATOM 713 C C . LEU A 1 92 ? -9.020 1.738 2.815 1.00 96.44 92 LEU A C 1
ATOM 715 O O . LEU A 1 92 ? -10.161 2.017 2.445 1.00 96.44 92 LEU A O 1
ATOM 719 N N . LEU A 1 93 ? -8.416 0.601 2.458 1.00 95.12 93 LEU A N 1
ATOM 720 C CA . LEU A 1 93 ? -9.075 -0.411 1.639 1.00 95.12 93 LEU A CA 1
ATOM 721 C C . LEU A 1 93 ? -10.195 -1.122 2.413 1.00 95.12 93 LEU A C 1
ATOM 723 O O . LEU A 1 93 ? -11.297 -1.244 1.894 1.00 95.12 93 LEU A O 1
ATOM 727 N N . GLU A 1 94 ? -9.957 -1.514 3.669 1.00 94.31 94 GLU A N 1
ATOM 728 C CA . GLU A 1 94 ? -10.985 -2.081 4.558 1.00 94.31 94 GLU A CA 1
ATOM 729 C C . GLU A 1 94 ? -12.191 -1.131 4.685 1.00 94.31 94 GLU A C 1
ATOM 731 O O . GLU A 1 94 ? -13.336 -1.560 4.534 1.00 94.31 94 GLU A O 1
ATOM 736 N N . GLN A 1 95 ? -11.943 0.171 4.864 1.00 94.06 95 GLN A N 1
ATOM 737 C CA . GLN A 1 95 ? -12.992 1.190 4.935 1.00 94.06 95 GLN A CA 1
ATOM 738 C C . GLN A 1 95 ? -13.764 1.333 3.619 1.00 94.06 95 GLN A C 1
ATOM 740 O O . GLN A 1 95 ? -14.995 1.362 3.633 1.00 94.06 95 GLN A O 1
ATOM 745 N N . ARG A 1 96 ? -13.064 1.398 2.479 1.00 92.50 96 ARG A N 1
ATOM 746 C CA . ARG A 1 96 ? -13.698 1.448 1.153 1.00 92.50 96 ARG A CA 1
ATOM 747 C C . ARG A 1 96 ? -14.657 0.271 0.961 1.00 92.50 96 ARG A C 1
ATOM 749 O O . ARG A 1 96 ? -15.733 0.447 0.405 1.00 92.50 96 ARG A O 1
ATOM 756 N N . ASN A 1 97 ? -14.275 -0.914 1.424 1.00 88.94 97 ASN A N 1
ATOM 757 C CA . ASN A 1 97 ? -15.073 -2.125 1.240 1.00 88.94 97 ASN A CA 1
ATOM 758 C C . ASN A 1 97 ? -16.323 -2.117 2.102 1.00 88.94 97 ASN A C 1
ATOM 760 O O . ASN A 1 97 ? -17.390 -2.497 1.624 1.00 88.94 97 ASN A O 1
ATOM 764 N N . ALA A 1 98 ? -16.186 -1.660 3.348 1.00 88.69 98 ALA A N 1
ATOM 765 C CA . ALA A 1 98 ? -17.315 -1.483 4.247 1.00 88.69 98 ALA A CA 1
ATOM 766 C C . ALA A 1 98 ? -18.348 -0.517 3.645 1.00 88.69 98 ALA A C 1
ATOM 768 O O . ALA A 1 98 ? -19.530 -0.832 3.642 1.00 88.69 98 ALA A O 1
ATOM 769 N N . MET A 1 99 ? -17.900 0.587 3.031 1.00 87.50 99 MET A N 1
ATOM 770 C CA . MET A 1 99 ? -18.785 1.540 2.341 1.00 87.50 99 MET A CA 1
ATOM 771 C C . MET A 1 99 ? -19.519 0.944 1.133 1.00 87.50 99 MET A C 1
ATOM 773 O O . MET A 1 99 ? -20.587 1.422 0.783 1.00 87.50 99 MET A O 1
ATOM 777 N N . THR A 1 100 ? -18.947 -0.054 0.454 1.00 81.12 100 THR A N 1
ATOM 778 C CA . THR A 1 100 ? -19.597 -0.698 -0.704 1.00 81.12 100 THR A CA 1
ATOM 779 C C . THR A 1 100 ? -20.538 -1.843 -0.327 1.00 81.12 100 THR A C 1
ATOM 781 O O . THR A 1 100 ? -21.167 -2.412 -1.215 1.00 81.12 100 THR A O 1
ATOM 784 N N . ALA A 1 101 ? -20.580 -2.226 0.952 1.00 69.06 101 ALA A N 1
ATOM 785 C CA . ALA A 1 101 ? -21.427 -3.304 1.459 1.00 69.06 101 ALA A CA 1
ATOM 786 C C . ALA A 1 101 ? -22.758 -2.807 2.063 1.00 69.06 101 ALA A C 1
ATOM 788 O O . ALA A 1 101 ? -23.620 -3.640 2.346 1.00 69.06 101 ALA A O 1
ATOM 789 N N . GLU A 1 102 ? -22.913 -1.491 2.254 1.00 53.16 102 GLU A N 1
ATOM 790 C CA . GLU A 1 102 ? -24.164 -0.806 2.639 1.00 53.16 102 GLU A CA 1
ATOM 791 C C . GLU A 1 102 ? -24.977 -0.383 1.405 1.00 53.16 102 GLU A C 1
ATOM 793 O O . GLU A 1 102 ? -26.224 -0.480 1.474 1.00 53.16 102 GLU A O 1
#

pLDDT: mean 84.54, std 14.96, range [45.97, 98.62]

Organism: NCBI:txid78327

Sequence (102 aa):
MNSSNKTDTDLDAEAARRALDYYLNPTPTTPNLEHTLWTLREGVTHQQANDHALQLLRCAAATAHETGTHLQGTTREVMFALMHMINMARALLEQRNAMTAE

Secondary structure (DSSP, 8-state):
--SHHHHHHHHHHHHHHHHHHHHHSPPP----GGG-S-PPPTT--HHHHHHHHHHHHHHHHHHHHHHHHT--HHHHHHHHHHHHHHHHHHHHHHHHHHHT--

Foldseek 3Di:
DPDVVVVVVVVVVVVVVVVCCCVVDPPPPPPPVVVPVDDDPPPQDPVNVLVVLLVVLVVQLVVLQVVLVPDDDPSSVVSNVVSVVSVVVNVVSVVVVVVVVD